Protein AF-A0A2E6RN57-F1 (afdb_monomer_lite)

Sequence (129 aa):
MLNFNLKIWQFVRIMVELEDSKLSRKEKNNYRNRPVYKDWKNIWLDIDNKLEELNQSDHLAYSNKMMVEEVSITFRSKAQLNEVISSLDRVIRKIKMKIKKSDNNGLNFEKVELGKLKINLVNCKNDFI

Structure (mmCIF, N/CA/C/O backbone):
data_AF-A0A2E6RN57-F1
#
_entry.id   AF-A0A2E6RN57-F1
#
loop_
_atom_site.group_PDB
_atom_site.id
_atom_site.type_symbol
_atom_site.label_atom_id
_atom_site.label_alt_id
_atom_site.label_comp_id
_atom_site.label_asym_id
_atom_site.label_entity_id
_atom_site.label_seq_id
_atom_site.pdbx_PDB_ins_code
_atom_site.Cartn_x
_atom_site.Cartn_y
_atom_site.Cartn_z
_atom_site.occupancy
_atom_site.B_iso_or_equiv
_atom_site.auth_seq_id
_atom_site.auth_comp_id
_atom_site.auth_asym_id
_atom_site.auth_atom_id
_atom_site.pdbx_PDB_model_num
ATOM 1 N N . MET A 1 1 ? 14.914 -6.651 -11.228 1.00 82.94 1 MET A N 1
ATOM 2 C CA . MET A 1 1 ? 13.666 -6.736 -10.431 1.00 82.94 1 MET A CA 1
ATOM 3 C C . MET A 1 1 ? 14.010 -6.363 -9.003 1.00 82.94 1 MET A C 1
ATOM 5 O O . MET A 1 1 ? 15.103 -6.702 -8.574 1.00 82.94 1 MET A O 1
ATOM 9 N N . LEU A 1 2 ? 13.119 -5.670 -8.301 1.00 89.38 2 LEU A N 1
ATOM 10 C CA . LEU A 1 2 ? 13.337 -5.206 -6.930 1.00 89.38 2 LEU A CA 1
ATOM 11 C C . LEU A 1 2 ? 12.252 -5.790 -6.025 1.00 89.38 2 LEU A C 1
ATOM 13 O O . LEU A 1 2 ? 11.069 -5.590 -6.297 1.00 89.38 2 LEU A O 1
ATOM 17 N N . ASN A 1 3 ? 12.651 -6.484 -4.962 1.00 92.00 3 ASN A N 1
ATOM 18 C CA . ASN A 1 3 ? 11.730 -6.936 -3.922 1.00 92.00 3 ASN A CA 1
ATOM 19 C C . ASN A 1 3 ? 11.661 -5.884 -2.818 1.00 92.00 3 ASN A C 1
ATOM 21 O O . ASN A 1 3 ? 12.684 -5.319 -2.433 1.00 92.00 3 ASN A O 1
ATOM 25 N N . PHE A 1 4 ? 10.459 -5.614 -2.327 1.00 94.00 4 PHE A N 1
ATOM 26 C CA . PHE A 1 4 ? 10.221 -4.604 -1.308 1.00 94.00 4 PHE A CA 1
ATOM 27 C C . PHE A 1 4 ? 9.150 -5.101 -0.343 1.00 94.00 4 PHE A C 1
ATOM 29 O O . PHE A 1 4 ? 8.144 -5.662 -0.774 1.00 94.00 4 PHE A O 1
ATOM 36 N N . ASN A 1 5 ? 9.346 -4.881 0.953 1.00 95.94 5 ASN A N 1
ATOM 37 C CA . ASN A 1 5 ? 8.344 -5.217 1.957 1.00 95.94 5 ASN A CA 1
ATOM 38 C C . ASN A 1 5 ? 7.574 -3.959 2.348 1.00 95.94 5 ASN A C 1
ATOM 40 O O . ASN A 1 5 ? 8.161 -2.913 2.630 1.00 95.94 5 ASN A O 1
ATOM 44 N N . LEU A 1 6 ? 6.250 -4.061 2.343 1.00 96.56 6 LEU A N 1
ATOM 45 C CA . LEU A 1 6 ? 5.343 -3.001 2.767 1.00 96.56 6 LEU A CA 1
ATOM 46 C C . LEU A 1 6 ? 4.566 -3.464 3.983 1.00 96.56 6 LEU A C 1
ATOM 48 O O . LEU A 1 6 ? 4.092 -4.597 3.993 1.00 96.56 6 LEU A O 1
ATOM 52 N N . LYS A 1 7 ? 4.325 -2.575 4.951 1.00 97.81 7 LYS A N 1
ATOM 53 C CA . LYS A 1 7 ? 3.289 -2.847 5.955 1.00 97.81 7 LYS A CA 1
ATOM 54 C C . LYS A 1 7 ? 1.943 -3.019 5.258 1.00 97.81 7 LYS A C 1
ATOM 56 O O . LYS A 1 7 ? 1.655 -2.298 4.295 1.00 97.81 7 LYS A O 1
ATOM 61 N N . ILE A 1 8 ? 1.102 -3.926 5.755 1.00 97.81 8 ILE A N 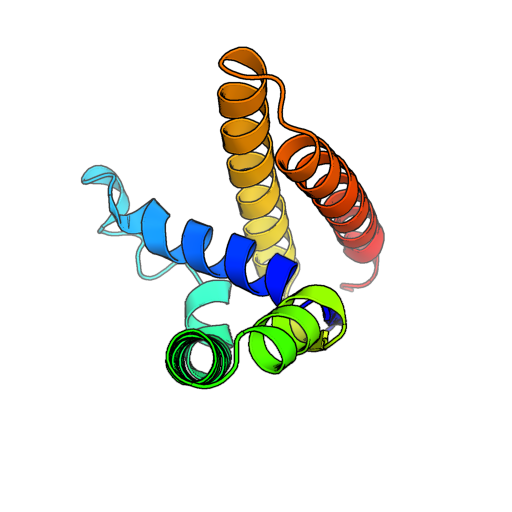1
ATOM 62 C CA . ILE A 1 8 ? -0.201 -4.206 5.131 1.00 97.81 8 ILE A CA 1
ATOM 63 C C . ILE A 1 8 ? -1.035 -2.928 4.990 1.00 97.81 8 ILE A C 1
ATOM 65 O O . ILE A 1 8 ? -1.564 -2.671 3.910 1.00 97.81 8 ILE A O 1
ATOM 69 N N . TRP A 1 9 ? -1.075 -2.057 6.005 1.00 97.81 9 TRP A N 1
ATOM 70 C CA . TRP A 1 9 ? -1.821 -0.798 5.902 1.00 97.81 9 TRP A CA 1
ATOM 71 C C . TRP A 1 9 ? -1.302 0.135 4.788 1.00 97.81 9 TRP A C 1
ATOM 73 O O . TRP A 1 9 ? -2.092 0.829 4.142 1.00 97.81 9 TRP A O 1
ATOM 83 N N . GLN A 1 10 ? 0.010 0.145 4.517 1.00 98.06 10 GLN A N 1
ATOM 84 C CA . GLN A 1 10 ? 0.603 0.937 3.431 1.00 98.06 10 GLN A CA 1
ATOM 85 C C . GLN A 1 10 ? 0.207 0.360 2.072 1.00 98.06 10 GLN A C 1
ATOM 87 O O . GLN A 1 10 ? -0.191 1.103 1.173 1.00 98.06 10 GLN A O 1
ATOM 92 N N . PHE A 1 11 ? 0.280 -0.967 1.939 1.00 97.94 11 PHE A N 1
ATOM 93 C CA . PHE A 1 11 ? -0.147 -1.681 0.741 1.00 97.94 11 PHE A CA 1
ATOM 94 C C . PHE A 1 11 ? -1.631 -1.441 0.440 1.00 97.94 11 PHE A C 1
ATOM 96 O O . PHE A 1 11 ? -1.966 -1.071 -0.684 1.00 97.94 11 PHE A O 1
ATOM 103 N N . VAL A 1 12 ? -2.500 -1.527 1.452 1.00 96.62 12 VAL A N 1
ATOM 104 C CA . VAL A 1 12 ? -3.938 -1.232 1.332 1.00 96.62 12 VAL A CA 1
ATOM 105 C C . VAL A 1 12 ? -4.159 0.191 0.820 1.00 96.62 12 VAL A C 1
ATOM 107 O O . VAL A 1 12 ? -4.881 0.390 -0.154 1.00 96.62 12 VAL A O 1
ATOM 110 N N . ARG A 1 13 ? -3.494 1.202 1.402 1.00 96.25 13 ARG A N 1
ATOM 111 C CA . ARG A 1 13 ? -3.611 2.597 0.933 1.00 96.25 13 ARG A CA 1
ATO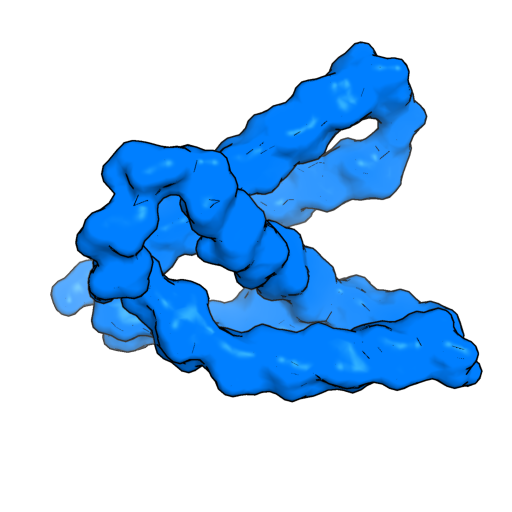M 112 C C . ARG A 1 13 ? -3.220 2.762 -0.535 1.00 96.25 13 ARG A C 1
ATOM 114 O O . ARG A 1 13 ? -3.867 3.529 -1.249 1.00 96.25 13 ARG A O 1
ATOM 121 N N . ILE A 1 14 ? -2.181 2.058 -0.982 1.00 95.62 14 ILE A N 1
ATOM 122 C CA . ILE A 1 14 ? -1.738 2.076 -2.379 1.00 95.62 14 ILE A CA 1
ATOM 123 C C . ILE A 1 14 ? -2.774 1.397 -3.279 1.00 95.62 14 ILE A C 1
ATOM 125 O O . ILE A 1 14 ? -3.153 1.984 -4.292 1.00 95.62 14 ILE A O 1
ATOM 129 N N . MET A 1 15 ? -3.237 0.196 -2.923 1.00 94.94 15 MET A N 1
ATOM 130 C CA . MET A 1 15 ? -4.169 -0.580 -3.745 1.00 94.94 15 MET A CA 1
ATOM 131 C C . MET A 1 15 ? -5.532 0.092 -3.866 1.00 94.94 15 MET A C 1
ATOM 133 O O . MET A 1 15 ? -6.035 0.206 -4.982 1.00 94.94 15 MET A O 1
ATOM 137 N N . VAL A 1 16 ? -6.061 0.643 -2.771 1.00 93.44 16 VAL A N 1
ATOM 138 C CA . VAL A 1 16 ? -7.298 1.436 -2.788 1.00 93.44 16 VAL A CA 1
ATOM 139 C C . VAL A 1 16 ? -7.155 2.645 -3.712 1.00 93.44 16 VAL A C 1
ATOM 141 O O . VAL A 1 16 ? -8.038 2.908 -4.514 1.00 93.44 16 VAL A O 1
ATOM 144 N N . GLU A 1 17 ? -6.031 3.367 -3.694 1.00 92.38 17 GLU A N 1
ATOM 145 C CA . GLU A 1 17 ? -5.829 4.497 -4.616 1.00 92.38 17 GLU A CA 1
ATOM 146 C C . GLU A 1 17 ? -5.698 4.054 -6.085 1.00 92.38 17 GLU A C 1
ATOM 148 O O . GLU A 1 17 ? -6.203 4.722 -7.001 1.00 92.38 17 GLU A O 1
ATOM 153 N N . LEU A 1 18 ? -5.009 2.939 -6.336 1.00 89.88 18 LEU A N 1
ATOM 154 C CA . LEU A 1 18 ? -4.885 2.354 -7.674 1.00 89.88 18 LEU A CA 1
ATOM 155 C C . LEU A 1 18 ? -6.230 1.831 -8.197 1.00 89.88 18 LEU A C 1
ATOM 157 O O . LEU A 1 18 ? -6.469 1.859 -9.408 1.00 89.88 18 LEU A O 1
ATOM 161 N N . GLU A 1 19 ? -7.115 1.408 -7.300 1.00 86.81 19 GLU A N 1
ATOM 162 C CA . GLU A 1 19 ? -8.491 1.032 -7.588 1.00 86.81 19 GLU A CA 1
ATOM 163 C C . GLU A 1 19 ? -9.398 2.252 -7.816 1.00 86.81 19 GLU A C 1
ATOM 165 O O . GLU A 1 19 ? -10.030 2.347 -8.864 1.00 86.81 19 GLU A O 1
ATOM 170 N N . ASP A 1 20 ? -9.417 3.225 -6.906 1.00 80.12 20 ASP A N 1
ATOM 171 C CA . ASP A 1 20 ? -10.293 4.410 -6.929 1.00 80.12 20 ASP A CA 1
ATOM 172 C C . ASP A 1 20 ? -10.058 5.329 -8.125 1.00 80.12 20 ASP A C 1
ATOM 174 O O . ASP A 1 20 ? -10.971 5.991 -8.630 1.00 80.12 20 ASP A O 1
ATOM 178 N N . SER A 1 21 ? -8.828 5.372 -8.632 1.00 63.22 21 SER A N 1
ATOM 179 C CA . SER A 1 21 ? -8.490 6.171 -9.813 1.00 63.22 21 SER A CA 1
ATOM 180 C C . SER A 1 21 ? -9.215 5.696 -11.096 1.00 63.22 21 SER A C 1
ATOM 182 O O . SER A 1 21 ? -8.964 6.220 -12.175 1.00 63.22 21 SER A O 1
ATOM 184 N N . LYS A 1 22 ? -10.150 4.738 -10.995 1.00 52.66 22 LYS A N 1
ATOM 185 C CA . LYS A 1 22 ? -11.143 4.319 -12.001 1.00 52.66 22 LYS A CA 1
ATOM 186 C C . LYS A 1 22 ? -12.232 5.365 -12.325 1.00 52.66 22 LYS A C 1
ATOM 188 O O . LYS A 1 22 ? -12.978 5.162 -13.284 1.00 52.66 22 LYS A O 1
ATOM 193 N N . LEU A 1 23 ? -12.364 6.464 -11.573 1.00 48.78 23 LEU A N 1
ATOM 194 C CA . LEU A 1 23 ? -13.574 7.311 -11.638 1.00 48.78 23 LEU A CA 1
ATOM 195 C C . LEU A 1 23 ? -13.524 8.528 -12.589 1.00 48.78 23 LEU A C 1
ATOM 197 O O . LEU A 1 23 ? -14.543 9.186 -12.795 1.00 48.78 23 LEU A O 1
ATOM 201 N N . SER A 1 24 ? -12.400 8.801 -13.257 1.00 47.62 24 SER A N 1
ATOM 202 C CA . SER A 1 24 ? -12.350 9.777 -14.357 1.00 47.62 24 SER A CA 1
ATOM 203 C C . SER A 1 24 ? -12.786 9.118 -15.675 1.00 47.62 24 SER A C 1
ATOM 205 O O . SER A 1 24 ? -12.080 8.272 -16.224 1.00 47.62 24 SER A O 1
ATOM 207 N N . ARG A 1 25 ? -13.945 9.513 -16.235 1.00 49.56 25 ARG A N 1
ATOM 208 C CA . ARG A 1 25 ? -14.472 8.981 -17.518 1.00 49.56 25 ARG A CA 1
ATOM 209 C C . ARG A 1 25 ? -13.479 9.081 -18.691 1.00 49.56 25 ARG A C 1
ATOM 211 O O . ARG A 1 25 ? -13.595 8.288 -19.620 1.00 49.56 25 ARG A O 1
ATOM 218 N N . LYS A 1 26 ? -12.500 9.996 -18.651 1.00 50.12 26 LYS A N 1
ATOM 219 C CA . LYS A 1 26 ? -11.466 10.146 -19.695 1.00 50.12 26 LYS A CA 1
ATOM 220 C C . LYS A 1 26 ? -10.355 9.087 -19.631 1.00 50.12 26 LYS A C 1
ATOM 222 O O . LYS A 1 26 ? -9.671 8.888 -20.627 1.00 50.12 26 LYS A O 1
ATOM 227 N N . GLU A 1 27 ? -10.191 8.377 -18.514 1.00 51.31 27 GLU A N 1
ATOM 228 C CA . GLU A 1 27 ? -9.091 7.415 -18.315 1.00 51.31 27 GLU A CA 1
ATOM 229 C C . GLU A 1 27 ? -9.500 5.944 -18.502 1.00 51.31 27 GLU A C 1
ATOM 231 O O . GLU A 1 27 ? -8.647 5.059 -18.442 1.00 51.31 27 GLU A O 1
ATOM 236 N N . LYS A 1 28 ? -10.777 5.653 -18.796 1.00 46.34 28 LYS A N 1
ATOM 237 C CA . LYS A 1 28 ? -11.267 4.276 -19.020 1.00 46.34 28 LYS A CA 1
ATOM 238 C C . LYS A 1 28 ? -10.537 3.539 -20.153 1.00 46.34 28 LYS A C 1
ATOM 240 O O . LYS A 1 28 ? -10.323 2.334 -20.044 1.00 46.34 28 LYS A O 1
ATOM 245 N N . ASN A 1 29 ? -10.061 4.251 -21.177 1.00 46.47 29 ASN A N 1
ATOM 246 C CA . ASN A 1 29 ? -9.265 3.657 -22.261 1.00 46.47 29 ASN A CA 1
ATOM 247 C C . ASN A 1 29 ? -7.830 3.278 -21.831 1.00 46.47 29 ASN A C 1
ATOM 249 O O . ASN A 1 29 ? -7.175 2.491 -22.509 1.00 46.47 29 ASN A O 1
ATOM 253 N N . ASN A 1 30 ? -7.364 3.757 -20.670 1.00 50.09 30 ASN A N 1
ATOM 254 C CA . ASN A 1 30 ? -6.041 3.480 -20.103 1.00 50.09 30 ASN A CA 1
ATOM 255 C C . ASN A 1 30 ? -6.046 2.379 -19.030 1.00 50.09 30 ASN A C 1
ATOM 257 O O . ASN A 1 30 ? -5.015 2.144 -18.406 1.00 50.09 30 ASN A O 1
ATOM 261 N N . TYR A 1 31 ? -7.141 1.632 -18.833 1.00 45.34 31 TYR A N 1
ATOM 262 C CA . TYR A 1 31 ? -7.136 0.457 -17.938 1.00 45.34 31 TYR A CA 1
ATOM 263 C C . TYR A 1 31 ? -6.118 -0.619 -18.385 1.00 45.34 31 TYR A C 1
ATOM 265 O O . TYR A 1 31 ? -5.687 -1.478 -17.612 1.00 45.34 31 TYR A O 1
ATOM 273 N N . ARG A 1 32 ? -5.668 -0.550 -19.647 1.00 48.22 32 ARG A N 1
ATOM 274 C CA . ARG A 1 32 ? -4.539 -1.332 -20.167 1.00 48.22 32 ARG A CA 1
ATOM 275 C C . ARG A 1 32 ? -3.175 -0.940 -19.558 1.00 48.22 32 ARG A C 1
ATOM 277 O O . ARG A 1 32 ? -2.325 -1.819 -19.497 1.00 48.22 32 ARG A O 1
ATOM 284 N N . ASN A 1 33 ? -3.027 0.255 -18.973 1.00 59.34 33 ASN A N 1
ATOM 285 C CA . ASN A 1 33 ? -1.762 0.875 -18.538 1.00 59.34 33 ASN A CA 1
ATOM 286 C C . ASN A 1 33 ? -1.519 0.925 -17.012 1.00 59.34 33 ASN A C 1
ATOM 288 O O . ASN A 1 33 ? -0.732 1.752 -16.561 1.00 59.34 33 ASN A O 1
ATOM 292 N N . ARG A 1 34 ? -2.163 0.070 -16.203 1.00 68.94 34 ARG A N 1
ATOM 293 C CA . ARG A 1 34 ? -1.882 -0.044 -14.751 1.00 68.94 34 ARG A CA 1
ATOM 294 C C . ARG A 1 34 ? -1.219 -1.373 -14.406 1.00 68.94 34 ARG A C 1
ATOM 296 O O . ARG A 1 34 ? -1.896 -2.282 -13.913 1.00 68.94 34 ARG A O 1
ATOM 303 N N . PRO A 1 35 ? 0.064 -1.546 -14.763 1.00 80.75 35 PRO A N 1
ATOM 304 C CA . PRO A 1 35 ? 0.767 -2.801 -14.556 1.00 80.75 35 PRO A CA 1
ATOM 305 C C . PRO A 1 35 ? 0.839 -3.185 -13.076 1.00 80.75 35 PRO A C 1
ATOM 307 O O . PRO A 1 35 ? 0.759 -4.370 -12.781 1.00 80.75 35 PRO A O 1
ATOM 310 N N . VAL A 1 36 ? 0.920 -2.225 -12.144 1.00 90.62 36 VAL A N 1
ATOM 311 C CA . VAL A 1 36 ? 1.007 -2.548 -10.708 1.00 90.62 36 VAL A CA 1
ATOM 312 C C . VAL A 1 36 ? -0.277 -3.186 -10.186 1.00 90.62 36 VAL A C 1
ATOM 314 O O . VAL A 1 36 ? -0.225 -4.273 -9.621 1.00 90.62 36 VAL A O 1
ATOM 317 N N . TYR A 1 37 ? -1.439 -2.554 -10.400 1.00 89.69 37 TYR A N 1
ATOM 318 C CA . TYR A 1 37 ? -2.700 -3.091 -9.871 1.00 89.69 37 TYR A CA 1
ATOM 319 C C . TYR A 1 37 ? -3.002 -4.480 -10.435 1.00 89.69 37 TYR A C 1
ATOM 321 O O . TYR A 1 37 ? -3.471 -5.345 -9.708 1.00 89.69 37 TYR A O 1
ATOM 329 N N . LYS A 1 38 ? -2.717 -4.709 -11.724 1.00 87.88 38 LYS A N 1
ATOM 330 C CA . LYS A 1 38 ? -2.906 -6.024 -12.348 1.00 87.88 38 LYS A CA 1
ATOM 331 C C . LYS A 1 38 ? -1.990 -7.078 -11.738 1.00 87.88 38 LYS A C 1
ATOM 333 O O . LYS A 1 38 ? -2.477 -8.146 -11.383 1.00 87.88 38 LYS A O 1
ATOM 338 N N . ASP A 1 39 ? -0.706 -6.765 -11.598 1.00 91.69 39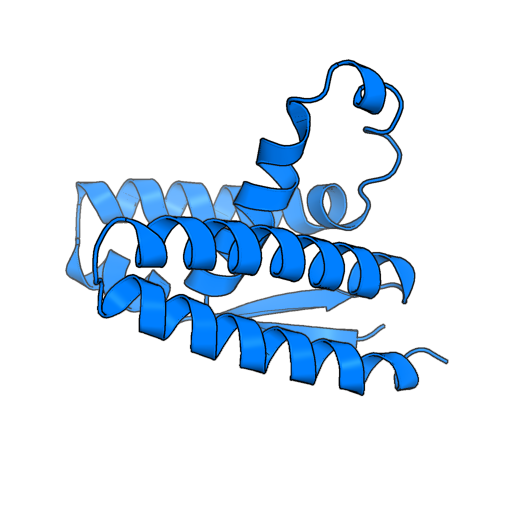 ASP A N 1
ATOM 339 C CA . ASP A 1 39 ? 0.286 -7.701 -11.069 1.00 91.69 39 ASP A CA 1
ATOM 340 C C . ASP A 1 39 ? 0.018 -8.046 -9.600 1.00 91.69 39 ASP A C 1
ATOM 342 O O . ASP A 1 39 ? 0.225 -9.183 -9.185 1.00 91.69 39 ASP A O 1
ATOM 346 N N . TRP A 1 40 ? -0.462 -7.084 -8.810 1.00 94.44 40 TRP A N 1
ATOM 347 C CA . TRP A 1 40 ? -0.700 -7.266 -7.376 1.00 94.44 40 TRP A CA 1
ATOM 348 C C . TRP A 1 40 ? -2.144 -7.642 -7.041 1.00 94.44 40 TRP A C 1
ATOM 350 O O . TRP A 1 40 ? -2.463 -7.817 -5.868 1.00 94.44 40 TRP A O 1
ATOM 360 N N . LYS A 1 41 ? -3.025 -7.789 -8.041 1.00 92.44 41 LYS A N 1
ATOM 361 C CA . LYS A 1 41 ? -4.466 -7.989 -7.830 1.00 92.44 41 LYS A CA 1
ATOM 362 C C . LYS A 1 41 ? -4.773 -9.197 -6.949 1.00 92.44 41 LYS A C 1
ATOM 364 O O . LYS A 1 41 ? -5.611 -9.091 -6.066 1.00 92.44 41 LYS A O 1
ATOM 369 N N . ASN A 1 42 ? -4.108 -10.325 -7.185 1.00 94.38 42 ASN A N 1
ATOM 370 C CA . ASN A 1 42 ? -4.376 -11.547 -6.423 1.00 94.38 42 ASN A CA 1
ATOM 371 C C . ASN A 1 42 ? -3.951 -11.382 -4.958 1.00 94.38 42 ASN A C 1
ATOM 373 O O . ASN A 1 42 ? -4.741 -11.648 -4.064 1.00 94.38 42 ASN A O 1
ATOM 377 N N . ILE A 1 43 ? -2.755 -10.827 -4.724 1.00 95.94 43 ILE A N 1
ATOM 378 C CA . ILE A 1 43 ? -2.260 -10.500 -3.376 1.00 95.94 43 ILE A CA 1
ATOM 379 C C . ILE A 1 43 ? -3.217 -9.529 -2.672 1.00 95.94 43 ILE A C 1
ATOM 381 O O . ILE A 1 43 ? -3.496 -9.678 -1.487 1.00 95.94 43 ILE A O 1
ATOM 385 N N . TRP A 1 44 ? -3.729 -8.538 -3.407 1.00 95.69 44 TRP A N 1
ATOM 386 C CA . TRP A 1 44 ? -4.708 -7.585 -2.899 1.00 95.69 44 TRP A CA 1
ATOM 387 C C . TRP A 1 44 ? -6.003 -8.254 -2.464 1.00 95.69 44 TRP A C 1
ATOM 389 O O . TRP A 1 44 ? -6.387 -8.068 -1.319 1.00 95.69 44 TRP A O 1
ATOM 399 N N . LEU A 1 45 ? -6.622 -9.064 -3.323 1.00 94.69 45 LEU A N 1
ATOM 400 C CA . LEU A 1 45 ? -7.869 -9.755 -2.992 1.00 94.69 45 LEU A CA 1
ATOM 401 C C . LEU A 1 45 ? -7.705 -10.688 -1.785 1.00 94.69 45 LEU A C 1
ATOM 403 O O . LEU A 1 45 ? -8.561 -10.705 -0.907 1.00 94.69 45 LEU A O 1
ATOM 407 N N . ASP A 1 46 ? -6.589 -11.414 -1.699 1.00 96.44 46 ASP A N 1
ATOM 408 C CA . ASP A 1 46 ? -6.326 -12.309 -0.568 1.00 96.44 46 ASP A CA 1
ATOM 409 C C . ASP A 1 46 ? -6.170 -11.549 0.756 1.00 96.44 46 ASP A C 1
ATOM 411 O O . ASP A 1 46 ? -6.608 -12.025 1.806 1.00 96.44 46 ASP A O 1
ATOM 415 N N . ILE A 1 47 ? -5.514 -10.385 0.732 1.00 96.50 47 ILE A N 1
ATOM 416 C CA . ILE A 1 47 ? -5.353 -9.535 1.917 1.00 96.50 47 ILE A CA 1
ATOM 417 C C . ILE A 1 47 ? -6.678 -8.865 2.282 1.00 96.50 47 ILE A C 1
ATOM 419 O O . ILE A 1 47 ? -7.027 -8.865 3.458 1.00 96.50 47 ILE A O 1
ATOM 423 N N . ASP A 1 48 ? -7.401 -8.322 1.303 1.00 95.69 48 ASP A N 1
ATOM 424 C CA . ASP A 1 48 ? -8.663 -7.603 1.499 1.00 95.69 48 ASP A CA 1
ATOM 425 C C . ASP A 1 48 ? -9.732 -8.520 2.107 1.00 95.69 48 ASP A C 1
ATOM 427 O O . ASP A 1 48 ? -10.281 -8.197 3.157 1.00 95.69 48 ASP A O 1
ATOM 431 N N . ASN A 1 49 ? -9.904 -9.732 1.563 1.00 95.69 49 ASN A N 1
ATOM 432 C CA . ASN A 1 49 ? -10.829 -10.731 2.111 1.00 95.69 49 ASN A CA 1
ATOM 433 C C . ASN A 1 49 ? -10.491 -11.091 3.569 1.00 95.69 49 ASN A C 1
ATOM 435 O O . ASN A 1 49 ? -11.361 -11.096 4.434 1.00 95.69 49 ASN A O 1
ATOM 439 N N . LYS A 1 50 ? -9.209 -11.342 3.876 1.00 95.50 50 LYS A N 1
ATOM 440 C CA . LYS A 1 50 ? -8.775 -11.655 5.252 1.00 95.50 50 LYS A CA 1
ATOM 441 C C . LYS A 1 50 ? -8.997 -10.485 6.204 1.00 95.50 50 LYS A C 1
ATOM 443 O O . LYS A 1 50 ? -9.304 -10.690 7.373 1.00 95.50 50 LYS A O 1
ATOM 448 N N . LEU A 1 51 ? -8.779 -9.259 5.735 1.00 96.25 51 LEU A N 1
ATOM 449 C CA . LEU A 1 51 ? -9.032 -8.061 6.526 1.00 96.25 51 LEU A CA 1
ATOM 450 C C . LEU A 1 51 ? -10.530 -7.875 6.776 1.00 96.25 51 LEU A C 1
ATOM 452 O O . LEU A 1 51 ? -10.897 -7.516 7.890 1.00 96.25 51 LEU A O 1
ATOM 456 N N . GLU A 1 52 ? -11.386 -8.153 5.793 1.00 95.19 52 GLU A N 1
ATOM 457 C CA . GLU A 1 52 ? -12.840 -8.107 5.955 1.00 95.19 52 GLU A CA 1
ATOM 458 C C . GLU A 1 52 ? -13.327 -9.129 6.991 1.00 95.19 52 GLU A C 1
ATOM 460 O O . GLU A 1 52 ? -14.056 -8.757 7.911 1.00 95.19 52 GLU A O 1
ATOM 465 N N . GLU A 1 53 ? -12.855 -10.376 6.905 1.00 95.88 53 GLU A N 1
ATOM 466 C CA . GLU A 1 53 ? -13.153 -11.429 7.885 1.00 95.88 53 GLU A CA 1
ATOM 467 C C . GLU A 1 53 ? -12.723 -11.014 9.301 1.00 95.88 53 GLU A C 1
ATOM 469 O O . GLU A 1 53 ? -13.540 -10.988 10.224 1.00 95.88 53 GLU A O 1
ATOM 474 N N . LEU A 1 54 ? -11.459 -10.607 9.473 1.00 95.56 54 LEU A N 1
ATOM 475 C CA . LEU A 1 54 ? -10.929 -10.200 10.778 1.00 95.56 54 LEU A CA 1
ATOM 476 C C . LEU A 1 54 ? -11.635 -8.964 11.335 1.00 95.56 54 LEU A C 1
ATOM 478 O O . LEU A 1 54 ? -11.851 -8.870 12.539 1.00 95.56 54 LEU A O 1
ATOM 482 N N . ASN A 1 55 ? -12.027 -8.015 10.486 1.00 91.94 55 ASN A N 1
ATOM 483 C CA . ASN A 1 55 ? -12.753 -6.834 10.936 1.00 91.94 55 ASN A CA 1
ATOM 484 C C . ASN A 1 55 ? -14.133 -7.181 11.522 1.00 91.94 55 ASN A C 1
ATOM 486 O O . ASN A 1 55 ? -14.648 -6.417 12.334 1.00 91.94 55 ASN A O 1
ATOM 490 N N . GLN A 1 56 ? -14.726 -8.311 11.124 1.00 93.44 56 GLN A N 1
ATOM 491 C CA . GLN A 1 56 ? -16.004 -8.791 11.656 1.00 93.44 56 GLN A CA 1
ATOM 492 C C . GLN A 1 56 ? -15.833 -9.688 12.888 1.00 93.44 56 GLN A C 1
ATOM 494 O O . GLN A 1 56 ? -16.699 -9.681 13.762 1.00 93.44 56 GLN A O 1
ATOM 499 N N . SER A 1 57 ? -14.744 -10.461 12.963 1.00 95.06 57 SER A N 1
ATOM 500 C CA . SER A 1 57 ? -14.573 -11.496 13.991 1.00 95.06 57 SER A CA 1
ATOM 501 C C . SER A 1 57 ? -13.578 -11.152 15.103 1.00 95.06 57 SER A C 1
ATOM 503 O O . SER A 1 57 ? -13.773 -11.580 16.237 1.00 95.06 57 SER A O 1
ATOM 505 N N . ASP A 1 58 ? -12.494 -10.433 14.796 1.00 96.12 58 ASP A N 1
ATOM 506 C CA . ASP A 1 58 ? -11.381 -10.180 15.719 1.00 96.12 58 ASP A CA 1
ATOM 507 C C . ASP A 1 58 ? -10.645 -8.867 15.391 1.00 96.12 58 ASP A C 1
ATOM 509 O O . ASP A 1 58 ? -9.691 -8.806 14.605 1.00 96.12 58 ASP A O 1
ATOM 513 N N . HIS A 1 59 ? -11.061 -7.791 16.064 1.00 92.75 59 HIS A N 1
ATOM 514 C CA . HIS A 1 59 ? -10.466 -6.466 15.893 1.00 92.75 59 HIS A CA 1
ATOM 515 C C . HIS A 1 59 ? -8.990 -6.386 16.313 1.00 92.75 59 HIS A C 1
ATOM 517 O O . HIS A 1 59 ? -8.249 -5.557 15.772 1.00 92.75 59 HIS A O 1
ATOM 523 N N . LEU A 1 60 ? -8.542 -7.212 17.265 1.00 95.62 60 LEU A N 1
ATOM 524 C CA . LEU A 1 60 ? -7.148 -7.201 17.707 1.00 95.62 60 LEU A CA 1
ATOM 525 C C . LEU A 1 60 ? -6.258 -7.827 16.634 1.00 95.62 60 LEU A C 1
ATOM 527 O O . LEU A 1 60 ? -5.254 -7.226 16.242 1.00 95.62 60 LEU A O 1
ATOM 531 N N . ALA A 1 61 ? -6.657 -8.987 16.110 1.00 95.88 61 ALA A N 1
ATOM 532 C CA . ALA A 1 61 ? -5.971 -9.624 14.993 1.00 95.88 61 ALA A CA 1
ATOM 533 C C . ALA A 1 61 ? -5.996 -8.742 13.736 1.00 95.88 61 ALA A C 1
ATOM 535 O O . ALA A 1 61 ? -4.967 -8.605 13.073 1.00 95.88 61 ALA A O 1
ATOM 536 N N . TYR A 1 62 ? -7.116 -8.067 13.451 1.00 95.69 62 TYR A N 1
ATOM 537 C CA . TYR A 1 62 ? -7.202 -7.073 12.378 1.00 95.69 62 TYR A CA 1
ATOM 538 C C . TYR A 1 62 ? -6.161 -5.954 12.545 1.00 95.69 62 TYR A C 1
ATOM 540 O O . TYR A 1 62 ? -5.407 -5.647 11.618 1.00 95.69 62 TYR A O 1
ATOM 548 N N . SER A 1 63 ? -6.085 -5.355 13.739 1.00 94.69 63 SER A N 1
ATOM 549 C CA . SER A 1 63 ? -5.136 -4.277 14.034 1.00 94.69 63 SER A CA 1
ATOM 550 C C . SER A 1 63 ? -3.686 -4.747 13.904 1.00 94.69 63 SER A C 1
ATOM 552 O O . SER A 1 63 ? -2.879 -4.080 13.251 1.00 94.69 63 SER A O 1
ATOM 554 N N . ASN A 1 64 ? -3.368 -5.925 14.450 1.00 95.94 64 ASN A N 1
ATOM 555 C CA . ASN A 1 64 ? -2.042 -6.524 14.339 1.00 95.94 64 ASN A CA 1
ATOM 556 C C . ASN A 1 64 ? -1.664 -6.773 12.874 1.00 95.94 64 ASN A C 1
ATOM 558 O O . ASN A 1 64 ? -0.583 -6.377 12.435 1.00 95.94 64 ASN A O 1
ATOM 562 N N . LYS A 1 65 ? -2.587 -7.341 12.091 1.00 96.12 65 LYS A N 1
ATOM 563 C CA . LYS A 1 65 ? -2.390 -7.573 10.661 1.00 96.12 65 LYS A CA 1
ATOM 564 C C . LYS A 1 65 ? -2.113 -6.271 9.917 1.00 96.12 65 LYS A C 1
ATOM 566 O O . LYS A 1 65 ? -1.159 -6.191 9.155 1.00 96.12 65 LYS A O 1
ATOM 571 N N . MET A 1 66 ? -2.899 -5.229 10.170 1.00 95.38 66 MET A N 1
ATOM 572 C CA . MET A 1 66 ? -2.716 -3.930 9.526 1.00 95.38 66 MET A CA 1
ATOM 573 C C . MET A 1 66 ? -1.379 -3.277 9.886 1.00 95.38 66 MET A C 1
ATOM 575 O O . MET A 1 66 ? -0.698 -2.771 8.994 1.00 95.38 66 MET A O 1
ATOM 579 N N . MET A 1 67 ? -1.011 -3.270 11.169 1.00 94.00 67 MET A N 1
ATOM 580 C CA . MET A 1 67 ? 0.072 -2.429 11.694 1.00 94.00 67 MET A CA 1
ATOM 581 C C . MET A 1 67 ? 1.436 -3.123 11.753 1.00 94.00 67 MET A C 1
ATOM 583 O O . MET A 1 67 ? 2.461 -2.449 11.625 1.00 94.00 67 MET A O 1
ATOM 587 N N . VAL A 1 68 ? 1.463 -4.442 11.950 1.00 94.44 68 VAL A N 1
ATOM 588 C CA . VAL A 1 68 ? 2.693 -5.203 12.217 1.00 94.44 68 VAL A CA 1
ATOM 589 C C . VAL A 1 68 ? 3.119 -6.015 11.005 1.00 94.44 68 VAL A C 1
ATOM 591 O O . VAL A 1 68 ? 4.295 -5.969 10.635 1.00 94.44 68 VAL A O 1
ATOM 594 N N . GLU A 1 69 ? 2.185 -6.725 10.376 1.00 97.12 69 GLU A N 1
ATOM 595 C CA . GLU A 1 69 ? 2.508 -7.617 9.266 1.00 97.12 69 GLU A CA 1
ATOM 596 C C . GLU A 1 69 ? 2.924 -6.862 7.998 1.00 97.12 69 GLU A C 1
ATOM 598 O O . GLU A 1 69 ? 2.565 -5.703 7.753 1.00 97.12 69 GLU A O 1
ATOM 603 N N . GLU A 1 70 ? 3.699 -7.563 7.175 1.00 97.69 70 GLU A N 1
ATOM 604 C CA . GLU A 1 70 ? 4.229 -7.065 5.917 1.00 97.69 70 GLU A CA 1
ATOM 605 C C . GLU A 1 70 ? 3.817 -7.957 4.755 1.00 97.69 70 GLU A C 1
ATOM 607 O O . GLU A 1 70 ? 3.651 -9.168 4.889 1.00 97.69 70 GLU A O 1
ATOM 612 N N . VAL A 1 71 ? 3.696 -7.340 3.588 1.00 96.75 71 VAL A N 1
ATOM 613 C CA . VAL A 1 71 ? 3.538 -8.012 2.308 1.00 96.75 71 VAL A CA 1
ATOM 614 C C . VAL A 1 71 ? 4.774 -7.746 1.461 1.00 96.75 71 VAL A C 1
ATOM 616 O O . VAL A 1 71 ? 5.210 -6.601 1.313 1.00 96.75 71 VAL A O 1
ATOM 619 N N . SER A 1 72 ? 5.342 -8.816 0.909 1.00 96.00 72 SER A N 1
ATOM 620 C CA . SER A 1 72 ? 6.449 -8.713 -0.035 1.00 96.00 72 SER A CA 1
ATOM 621 C C . SER A 1 72 ? 5.902 -8.527 -1.443 1.00 96.00 72 SER A C 1
ATOM 623 O O . SER A 1 72 ? 5.068 -9.302 -1.913 1.00 96.00 72 SER A O 1
ATOM 625 N N . ILE A 1 73 ? 6.367 -7.481 -2.111 1.00 94.56 73 ILE A N 1
ATOM 626 C CA . ILE A 1 73 ? 5.993 -7.137 -3.477 1.00 94.56 73 ILE A CA 1
ATOM 627 C C . ILE A 1 73 ? 7.237 -7.092 -4.353 1.00 94.56 73 ILE A C 1
ATOM 629 O O . ILE A 1 73 ? 8.318 -6.684 -3.926 1.00 94.56 73 ILE A O 1
ATOM 633 N N . THR A 1 74 ? 7.067 -7.458 -5.618 1.00 93.38 74 THR A N 1
ATOM 634 C CA . THR A 1 74 ? 8.128 -7.345 -6.616 1.00 93.38 74 THR A CA 1
ATOM 635 C C . THR A 1 74 ? 7.787 -6.250 -7.610 1.00 93.38 74 THR A C 1
ATOM 637 O O . THR A 1 74 ? 6.758 -6.290 -8.286 1.00 93.38 74 THR A O 1
ATOM 640 N N . PHE A 1 75 ? 8.696 -5.293 -7.739 1.00 93.19 75 PHE A N 1
ATOM 641 C CA . PHE A 1 75 ? 8.712 -4.322 -8.815 1.00 93.19 75 PHE A CA 1
ATOM 642 C C . PHE A 1 75 ? 9.546 -4.866 -9.979 1.00 93.19 75 PHE A C 1
ATOM 644 O O . PHE A 1 75 ? 10.742 -5.158 -9.858 1.00 93.19 75 PHE A O 1
ATOM 651 N N . ARG A 1 76 ? 8.915 -4.990 -11.143 1.00 91.69 76 ARG A N 1
ATOM 652 C CA . ARG A 1 76 ? 9.525 -5.542 -12.359 1.00 91.69 76 ARG A CA 1
ATOM 653 C C . ARG A 1 76 ? 10.148 -4.474 -13.250 1.00 91.69 76 ARG A C 1
ATOM 655 O O . ARG A 1 76 ? 10.963 -4.803 -14.102 1.00 91.69 76 ARG A O 1
ATOM 662 N N . SER A 1 77 ? 9.799 -3.202 -13.052 1.00 90.81 77 SER A N 1
ATOM 663 C CA . SER A 1 77 ? 10.324 -2.087 -13.845 1.00 90.81 77 SER A CA 1
ATOM 664 C C . SER A 1 77 ? 10.295 -0.752 -13.096 1.00 90.81 77 SER A C 1
ATOM 666 O O . SER A 1 77 ? 9.495 -0.552 -12.178 1.00 90.81 77 SER A O 1
ATOM 668 N N . LYS A 1 78 ? 11.092 0.216 -13.578 1.00 90.69 78 LYS A N 1
ATOM 669 C CA . LYS A 1 78 ? 11.023 1.628 -13.150 1.00 90.69 78 LYS A CA 1
ATOM 670 C C . LYS A 1 78 ? 9.622 2.222 -13.330 1.00 90.69 78 LYS A C 1
ATOM 672 O O . LYS A 1 78 ? 9.211 3.071 -12.544 1.00 90.69 78 LYS A O 1
ATOM 677 N N . ALA A 1 79 ? 8.881 1.780 -14.349 1.00 89.38 79 ALA A N 1
ATOM 678 C CA . ALA A 1 79 ? 7.523 2.252 -14.611 1.00 89.38 79 ALA A CA 1
ATOM 679 C C . ALA A 1 79 ? 6.557 1.873 -13.476 1.00 89.38 79 ALA A C 1
ATOM 681 O O . ALA A 1 79 ? 5.818 2.733 -13.003 1.00 89.38 79 ALA A O 1
ATOM 682 N N . GLN A 1 80 ? 6.623 0.631 -12.979 1.00 91.25 80 GLN A N 1
ATOM 683 C CA . GLN A 1 80 ? 5.825 0.188 -11.828 1.00 91.25 80 GLN A CA 1
ATOM 684 C C . GLN A 1 80 ? 6.173 0.969 -10.556 1.00 91.25 80 GLN A C 1
ATOM 686 O O . GLN A 1 80 ? 5.287 1.426 -9.836 1.00 91.25 80 GLN A O 1
ATOM 691 N N . LEU A 1 81 ? 7.465 1.190 -10.306 1.00 93.25 81 LEU A N 1
ATOM 692 C CA . LEU A 1 81 ? 7.915 1.989 -9.166 1.00 93.25 81 LEU A CA 1
ATOM 693 C C . LEU A 1 81 ? 7.378 3.432 -9.239 1.00 93.25 81 LEU A C 1
ATOM 695 O O . LEU A 1 81 ? 6.860 3.961 -8.256 1.00 93.25 81 LEU A O 1
ATOM 699 N N . ASN A 1 82 ? 7.435 4.058 -10.418 1.00 91.75 82 ASN A N 1
ATOM 700 C CA . ASN A 1 82 ? 6.888 5.398 -10.641 1.00 91.75 82 ASN A CA 1
ATOM 701 C C . ASN A 1 82 ? 5.361 5.456 -10.480 1.00 91.75 82 ASN A C 1
ATOM 703 O O . ASN A 1 82 ? 4.843 6.452 -9.966 1.00 91.75 82 ASN A O 1
ATOM 707 N N . GLU A 1 83 ? 4.641 4.409 -10.892 1.00 91.56 83 GLU A N 1
ATOM 708 C CA . GLU A 1 83 ? 3.191 4.295 -10.701 1.00 91.56 83 GLU A CA 1
ATOM 709 C C . GLU A 1 83 ? 2.837 4.303 -9.205 1.00 91.56 83 GLU A C 1
ATOM 711 O O . GLU A 1 83 ? 1.972 5.076 -8.782 1.00 91.56 83 GLU A O 1
ATOM 716 N N . VAL A 1 84 ? 3.563 3.533 -8.386 1.00 94.00 84 VAL A N 1
ATOM 717 C CA . VAL A 1 84 ? 3.364 3.501 -6.927 1.00 94.00 84 VAL A CA 1
ATOM 718 C C . VAL A 1 84 ? 3.732 4.823 -6.267 1.00 94.00 84 VAL A C 1
ATOM 720 O O . VAL A 1 84 ? 2.951 5.332 -5.466 1.00 94.00 84 VAL A O 1
ATOM 723 N N . ILE A 1 85 ? 4.861 5.434 -6.633 1.00 94.88 85 ILE A N 1
ATOM 724 C CA . ILE A 1 85 ? 5.251 6.755 -6.110 1.00 94.88 85 ILE A CA 1
ATOM 725 C C . ILE A 1 85 ? 4.170 7.800 -6.420 1.00 94.88 85 ILE A C 1
ATOM 727 O O . ILE A 1 85 ? 3.785 8.581 -5.549 1.00 94.88 85 ILE A O 1
ATOM 731 N N . SER A 1 86 ? 3.628 7.777 -7.639 1.00 92.94 86 SER A N 1
ATOM 732 C CA . SER A 1 86 ? 2.547 8.680 -8.046 1.00 92.94 86 SER A CA 1
ATOM 733 C C . SER A 1 86 ? 1.252 8.412 -7.274 1.00 92.94 86 SER A C 1
ATOM 735 O O . SER A 1 86 ? 0.525 9.351 -6.945 1.00 92.94 86 SER A O 1
ATOM 737 N N . SER A 1 87 ? 0.964 7.142 -6.967 1.00 93.50 87 SER A N 1
ATOM 738 C CA . SER A 1 87 ? -0.152 6.743 -6.102 1.00 93.50 87 SER A CA 1
ATOM 739 C C . SER A 1 87 ? 0.010 7.311 -4.689 1.00 93.50 87 SER A C 1
ATOM 741 O O . SER A 1 87 ? -0.877 8.009 -4.194 1.00 93.50 87 SER A O 1
ATOM 743 N N . LEU A 1 88 ? 1.189 7.142 -4.085 1.00 95.81 88 LEU A N 1
ATOM 744 C CA . LEU A 1 88 ? 1.513 7.691 -2.767 1.00 95.81 88 LEU A CA 1
ATOM 745 C C . LEU A 1 88 ? 1.369 9.216 -2.723 1.00 95.81 88 LEU A C 1
ATOM 747 O O . LEU A 1 88 ? 0.800 9.747 -1.770 1.00 95.81 88 LEU A O 1
ATOM 751 N N . ASP A 1 89 ? 1.800 9.933 -3.763 1.00 95.69 89 ASP A N 1
ATOM 752 C CA . ASP A 1 89 ? 1.619 11.386 -3.836 1.00 95.69 89 ASP A CA 1
ATOM 753 C C . ASP A 1 89 ? 0.144 11.807 -3.818 1.00 95.69 89 ASP A C 1
ATOM 755 O O . ASP A 1 89 ? -0.218 12.798 -3.170 1.00 95.69 89 ASP A O 1
ATOM 759 N N . ARG A 1 90 ? -0.733 11.054 -4.493 1.00 94.75 90 ARG A N 1
ATOM 760 C CA . ARG A 1 90 ? -2.181 11.304 -4.457 1.00 94.75 90 ARG A CA 1
ATOM 761 C C . ARG A 1 90 ? -2.764 11.013 -3.076 1.00 94.75 90 ARG A C 1
ATOM 763 O O . ARG A 1 90 ? -3.487 11.866 -2.555 1.00 94.75 90 ARG A O 1
ATOM 770 N N . VAL A 1 91 ? -2.403 9.888 -2.457 1.00 95.25 91 VAL A N 1
ATOM 771 C CA . VAL A 1 91 ? -2.857 9.524 -1.102 1.00 95.25 91 VAL A CA 1
ATOM 772 C C . VAL A 1 91 ? -2.426 10.574 -0.080 1.00 95.25 91 VAL A C 1
ATOM 774 O O . VAL A 1 91 ? -3.264 11.123 0.635 1.00 95.25 91 VAL A O 1
ATOM 777 N N . ILE A 1 92 ? -1.140 10.934 -0.052 1.00 96.25 92 ILE A N 1
ATOM 778 C CA . ILE A 1 92 ? -0.598 11.935 0.878 1.00 96.25 92 ILE A CA 1
ATOM 779 C C . ILE A 1 92 ? -1.296 13.287 0.683 1.00 96.25 92 ILE A C 1
ATOM 781 O O . ILE A 1 92 ? -1.610 13.966 1.663 1.00 96.25 92 ILE A O 1
ATOM 785 N N . ARG A 1 93 ? -1.589 13.689 -0.563 1.00 95.06 93 ARG A N 1
ATOM 786 C CA . ARG A 1 93 ? -2.350 14.917 -0.844 1.00 95.06 93 ARG A CA 1
ATOM 787 C C . ARG A 1 93 ? -3.769 14.848 -0.270 1.00 95.06 93 ARG A C 1
ATOM 789 O O . ARG A 1 93 ? -4.185 15.797 0.395 1.00 95.06 93 ARG A O 1
ATOM 796 N N . LYS A 1 94 ? -4.487 13.736 -0.473 1.00 93.31 94 LYS A N 1
ATOM 797 C CA . LYS A 1 94 ? -5.830 13.517 0.095 1.00 93.31 94 LYS A CA 1
ATOM 798 C C . LYS A 1 94 ? -5.802 13.572 1.629 1.00 93.31 94 LYS A C 1
ATOM 800 O O . LYS A 1 94 ? -6.643 14.241 2.226 1.00 93.31 94 LYS A O 1
ATOM 805 N N . ILE A 1 95 ? -4.810 12.945 2.266 1.00 94.06 95 ILE A N 1
ATOM 806 C CA . ILE A 1 95 ? -4.629 12.977 3.726 1.00 94.06 95 ILE A CA 1
ATOM 807 C C . ILE A 1 95 ? -4.366 14.408 4.215 1.00 94.06 95 ILE A C 1
ATOM 809 O O . ILE A 1 95 ? -5.044 14.876 5.126 1.00 94.06 95 ILE A O 1
ATOM 813 N N . LYS A 1 96 ? -3.456 15.152 3.568 1.00 93.94 96 LYS A N 1
ATOM 814 C CA . LYS A 1 96 ? -3.185 16.565 3.899 1.00 93.94 96 LYS A CA 1
ATOM 815 C C . LYS A 1 96 ? -4.446 17.430 3.821 1.00 93.94 96 LYS A C 1
ATOM 817 O O . LYS A 1 96 ? -4.642 18.294 4.669 1.00 93.94 96 LYS A O 1
ATOM 822 N N . MET A 1 97 ? -5.306 17.201 2.827 1.00 92.69 97 MET A N 1
ATOM 823 C CA . MET A 1 97 ? -6.584 17.912 2.715 1.00 92.69 97 MET A CA 1
ATOM 824 C C . MET A 1 97 ? -7.557 17.570 3.848 1.00 92.69 97 MET A C 1
ATOM 826 O O . MET A 1 97 ? -8.282 18.455 4.292 1.00 92.69 97 MET A O 1
ATOM 830 N N . LYS A 1 98 ? -7.578 16.316 4.317 1.00 91.69 98 LYS A N 1
ATOM 831 C CA . LYS A 1 98 ? -8.409 15.894 5.455 1.00 91.69 98 LYS A CA 1
ATOM 832 C C . LYS A 1 98 ? -7.908 16.483 6.778 1.00 91.69 98 LYS A C 1
ATOM 834 O O . LYS A 1 98 ? -8.716 17.020 7.522 1.00 91.69 98 LYS A O 1
ATOM 839 N N . ILE A 1 99 ? -6.593 16.487 7.018 1.00 90.62 99 ILE A N 1
ATOM 840 C CA . ILE A 1 99 ? -5.987 17.087 8.226 1.00 90.62 99 ILE A CA 1
ATOM 841 C C . ILE A 1 99 ? -6.332 18.578 8.344 1.00 90.62 99 ILE A C 1
ATOM 843 O O . ILE A 1 99 ? -6.659 19.053 9.421 1.00 90.62 99 ILE A O 1
ATOM 847 N N . LYS A 1 100 ? -6.333 19.324 7.229 1.00 86.62 100 LYS A N 1
ATOM 848 C CA . LYS A 1 100 ? -6.739 20.743 7.236 1.00 86.62 100 LYS A CA 1
ATOM 849 C C . LYS A 1 100 ? -8.177 20.973 7.721 1.00 86.62 100 LYS A C 1
ATOM 851 O O . LYS A 1 100 ? -8.496 22.090 8.105 1.00 86.62 100 LYS A O 1
ATOM 856 N N . LYS A 1 101 ? -9.046 19.960 7.644 1.00 83.56 101 LYS A N 1
ATOM 857 C CA . LYS A 1 101 ? -10.456 20.043 8.053 1.00 83.56 101 LYS A CA 1
ATOM 858 C C . LYS A 1 101 ? -10.695 19.559 9.485 1.00 83.56 101 LYS A C 1
ATOM 860 O O . LYS A 1 101 ? -11.707 19.921 10.070 1.00 83.56 101 LYS A O 1
ATOM 865 N N . SER A 1 102 ? -9.798 18.743 10.029 1.00 79.88 102 SER A N 1
ATOM 866 C CA . SER A 1 102 ? -9.875 18.202 11.387 1.00 79.88 102 SER A CA 1
ATOM 867 C C . SER A 1 102 ? -8.483 17.750 11.819 1.00 79.88 102 SER A C 1
ATOM 869 O O . SER A 1 102 ? -7.881 16.928 11.118 1.00 79.88 102 SER A O 1
ATOM 871 N N . ASP A 1 103 ? -7.987 18.238 12.957 1.00 75.75 103 ASP A N 1
ATOM 872 C CA . ASP A 1 103 ? -6.720 17.748 13.495 1.00 75.75 103 ASP A CA 1
ATOM 873 C C . ASP A 1 103 ? -6.891 16.297 13.959 1.00 75.75 103 ASP A C 1
ATOM 875 O O . ASP A 1 103 ? -7.726 15.984 14.807 1.00 75.75 103 ASP A O 1
ATOM 879 N N . ASN A 1 104 ? -6.169 15.386 13.311 1.00 83.88 104 ASN A N 1
ATOM 880 C CA . ASN A 1 104 ? -6.308 13.951 13.513 1.00 83.88 104 ASN A CA 1
ATOM 881 C C . ASN A 1 104 ? -4.912 13.326 13.573 1.00 83.88 104 ASN A C 1
ATOM 883 O O . ASN A 1 104 ? -4.216 13.208 12.559 1.00 83.88 104 ASN A O 1
ATOM 887 N N . ASN A 1 105 ? -4.520 12.909 14.778 1.00 86.31 105 ASN A N 1
ATOM 888 C CA . ASN A 1 105 ? -3.214 12.313 15.063 1.00 86.31 105 ASN A CA 1
ATOM 889 C C . ASN A 1 105 ? -2.934 11.063 14.215 1.00 86.31 105 ASN A C 1
ATOM 891 O O . ASN A 1 105 ? -1.810 10.886 13.748 1.00 86.31 105 ASN A O 1
ATOM 895 N N . GLY A 1 106 ? -3.956 10.246 13.936 1.00 88.81 106 GLY A N 1
ATOM 896 C CA . GLY A 1 106 ? -3.830 9.074 13.067 1.00 88.81 106 GLY A CA 1
ATOM 897 C C . GLY A 1 106 ? -3.501 9.455 11.622 1.00 88.81 106 GLY A C 1
ATOM 898 O O . GLY A 1 106 ? -2.564 8.926 11.029 1.00 88.81 106 GLY A O 1
ATOM 899 N N . LEU A 1 107 ? -4.190 10.457 11.068 1.00 90.75 107 LEU A N 1
ATOM 900 C CA . LEU A 1 107 ? -3.888 10.957 9.723 1.00 90.75 107 LEU A CA 1
ATOM 901 C C . LEU A 1 107 ? -2.500 11.606 9.639 1.00 90.75 107 LEU A C 1
ATOM 903 O O . LEU A 1 107 ? -1.823 11.493 8.613 1.00 90.75 107 LEU A O 1
ATOM 907 N N . ASN A 1 108 ? -2.059 12.284 10.703 1.00 92.69 108 ASN A N 1
ATOM 908 C CA . ASN A 1 108 ? -0.704 12.826 10.778 1.00 92.69 108 ASN A CA 1
ATOM 909 C C . ASN A 1 108 ? 0.353 11.716 10.764 1.00 92.69 108 ASN A C 1
ATOM 911 O O . ASN A 1 108 ? 1.325 11.840 10.013 1.00 92.69 108 ASN A O 1
ATOM 915 N N . PHE A 1 109 ? 0.139 10.636 11.518 1.00 94.25 109 PHE A N 1
ATOM 916 C CA . PHE A 1 109 ? 0.992 9.449 11.490 1.00 94.25 109 PHE A CA 1
ATOM 917 C C . PHE A 1 109 ? 1.066 8.843 10.081 1.00 94.25 109 PHE A C 1
ATOM 919 O O . PHE A 1 109 ? 2.157 8.728 9.521 1.00 94.25 109 PHE A O 1
ATOM 926 N N . GLU A 1 110 ? -0.083 8.563 9.454 1.00 95.31 110 GLU A N 1
ATOM 927 C CA . GLU A 1 110 ? -0.123 7.985 8.104 1.00 95.31 110 GLU A CA 1
ATOM 928 C C . GLU A 1 110 ? 0.619 8.857 7.081 1.00 95.31 110 GLU A C 1
ATOM 930 O O . GLU A 1 110 ? 1.406 8.358 6.277 1.00 95.31 110 GLU A O 1
ATOM 935 N N . LYS A 1 111 ? 0.415 10.180 7.123 1.00 96.25 111 LYS A N 1
ATOM 936 C CA . LYS A 1 111 ? 1.103 11.139 6.244 1.00 96.25 111 LYS A CA 1
ATOM 937 C C . LYS A 1 111 ? 2.625 11.032 6.362 1.00 96.25 111 LYS A C 1
ATOM 939 O O . LYS A 1 111 ? 3.314 11.115 5.344 1.00 96.25 111 LYS A O 1
ATOM 944 N N . VAL A 1 112 ? 3.143 10.920 7.585 1.00 96.69 112 VAL A N 1
ATOM 945 C CA . VAL A 1 112 ? 4.587 10.847 7.850 1.00 96.69 112 VAL A CA 1
ATOM 946 C C . VAL A 1 112 ? 5.151 9.527 7.340 1.00 96.69 112 VAL A C 1
ATOM 948 O O . VAL A 1 112 ? 6.106 9.538 6.565 1.00 96.69 112 VAL A O 1
ATOM 951 N N . GLU A 1 113 ? 4.534 8.406 7.701 1.00 97.75 113 GLU A N 1
ATOM 952 C CA . GLU A 1 113 ? 5.023 7.077 7.328 1.00 97.75 113 GLU A CA 1
ATOM 953 C C . GLU A 1 113 ? 4.941 6.822 5.817 1.00 97.75 113 GLU A C 1
ATOM 955 O O . GLU A 1 113 ? 5.902 6.339 5.218 1.00 97.75 113 GLU A O 1
ATOM 960 N N . LEU A 1 114 ? 3.856 7.237 5.153 1.00 97.81 114 LEU A N 1
ATOM 961 C CA . LEU A 1 114 ? 3.763 7.161 3.690 1.00 97.81 114 LEU A CA 1
ATOM 962 C C . LEU A 1 114 ? 4.781 8.084 3.002 1.00 97.81 114 LEU A C 1
ATOM 964 O O . LEU A 1 114 ? 5.282 7.764 1.923 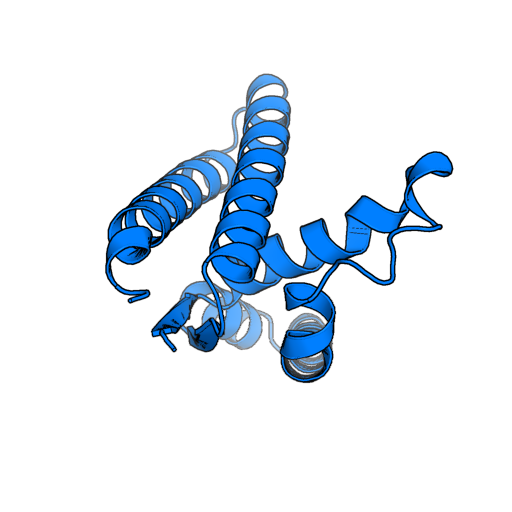1.00 97.81 114 LEU A O 1
ATOM 968 N N . GLY A 1 115 ? 5.117 9.219 3.624 1.00 97.56 115 GLY A N 1
ATOM 969 C CA . GLY A 1 115 ? 6.183 10.106 3.162 1.00 97.56 115 GLY A CA 1
ATOM 970 C C . GLY A 1 115 ? 7.561 9.443 3.217 1.00 97.56 115 GLY A C 1
ATOM 971 O O . GLY A 1 115 ? 8.301 9.503 2.234 1.00 97.56 115 GLY A O 1
ATOM 972 N N . LYS A 1 116 ? 7.880 8.760 4.324 1.00 97.69 116 LYS A N 1
ATOM 973 C CA . LYS A 1 116 ? 9.117 7.972 4.464 1.00 97.69 116 LYS A CA 1
ATOM 974 C C . LYS A 1 116 ? 9.178 6.851 3.429 1.00 97.69 116 LYS A C 1
ATOM 976 O O . LYS A 1 116 ? 10.174 6.732 2.720 1.00 97.69 116 LYS A O 1
ATOM 981 N N . LEU A 1 117 ? 8.089 6.094 3.277 1.00 97.19 117 LEU A N 1
ATOM 982 C CA . LEU A 1 117 ? 7.983 5.044 2.265 1.00 97.19 117 LEU A CA 1
ATOM 983 C C . LEU A 1 117 ? 8.254 5.591 0.858 1.00 97.19 117 LEU A C 1
ATOM 985 O O . LEU A 1 117 ? 9.051 5.021 0.116 1.00 97.19 117 LEU A O 1
ATOM 989 N N . LYS A 1 118 ? 7.638 6.723 0.496 1.00 97.00 118 LYS A N 1
ATOM 990 C CA . LYS A 1 118 ? 7.875 7.367 -0.801 1.00 97.00 118 LYS A CA 1
ATOM 991 C C . LYS A 1 118 ? 9.359 7.687 -1.009 1.00 97.00 118 LYS A C 1
ATOM 993 O O . LYS A 1 118 ? 9.873 7.422 -2.092 1.00 97.00 118 LYS A O 1
ATOM 998 N N . ILE A 1 119 ? 10.030 8.272 -0.015 1.00 96.62 119 ILE A N 1
ATOM 999 C CA . ILE A 1 119 ? 11.459 8.616 -0.109 1.00 96.62 119 ILE A CA 1
ATOM 1000 C C . ILE A 1 119 ? 12.294 7.354 -0.349 1.00 96.62 119 ILE A C 1
ATOM 1002 O O . ILE A 1 119 ? 13.110 7.336 -1.269 1.00 96.62 119 ILE A O 1
ATOM 1006 N N . ASN A 1 120 ? 12.025 6.278 0.394 1.00 95.19 120 ASN A N 1
ATOM 1007 C CA . ASN A 1 120 ? 12.719 5.003 0.216 1.00 95.19 120 ASN A CA 1
ATOM 1008 C C . ASN A 1 120 ? 12.536 4.455 -1.208 1.00 95.19 120 ASN A C 1
ATOM 1010 O O . ASN A 1 120 ? 13.513 4.107 -1.864 1.00 95.19 120 ASN A O 1
ATOM 1014 N N . LEU A 1 121 ? 11.305 4.464 -1.730 1.00 94.12 121 LEU A N 1
ATOM 1015 C CA . LEU A 1 121 ? 11.024 4.022 -3.099 1.00 94.12 121 LEU A CA 1
ATOM 1016 C C . LEU A 1 121 ? 11.695 4.908 -4.160 1.00 94.12 121 LEU A C 1
ATOM 1018 O O . LEU A 1 121 ? 12.117 4.405 -5.197 1.00 94.12 121 LEU A O 1
ATOM 1022 N N . VAL A 1 122 ? 11.809 6.221 -3.932 1.00 94.06 122 VAL A N 1
ATOM 1023 C CA . VAL A 1 122 ? 12.537 7.125 -4.840 1.00 94.06 122 VAL A CA 1
ATOM 1024 C C . VAL A 1 122 ? 14.023 6.772 -4.885 1.00 94.06 122 VAL A C 1
ATOM 1026 O O . VAL A 1 122 ? 14.593 6.752 -5.975 1.00 94.06 122 VAL A O 1
ATOM 1029 N N . ASN A 1 123 ? 14.628 6.451 -3.741 1.00 92.44 123 ASN A N 1
ATOM 1030 C CA . ASN A 1 123 ? 16.042 6.081 -3.665 1.00 92.44 123 ASN A CA 1
ATOM 1031 C C . ASN A 1 123 ? 16.333 4.767 -4.407 1.00 92.44 123 ASN A C 1
ATOM 1033 O O . ASN A 1 123 ? 17.352 4.665 -5.084 1.00 92.44 123 ASN A O 1
ATOM 1037 N N . CYS A 1 124 ? 15.393 3.817 -4.393 1.00 88.94 124 CYS A N 1
ATOM 1038 C CA . CYS A 1 124 ? 15.518 2.551 -5.120 1.00 88.94 124 CYS A CA 1
ATOM 1039 C C . CYS A 1 124 ? 15.409 2.671 -6.652 1.00 88.94 124 CYS A C 1
ATOM 1041 O O . CYS A 1 124 ? 15.539 1.679 -7.370 1.00 88.94 124 CYS A O 1
ATOM 1043 N N . LYS A 1 125 ? 15.154 3.863 -7.213 1.00 85.88 125 LYS A N 1
ATOM 1044 C CA . LYS A 1 125 ? 15.069 4.039 -8.677 1.00 85.88 125 LYS A CA 1
ATOM 1045 C C . LYS A 1 1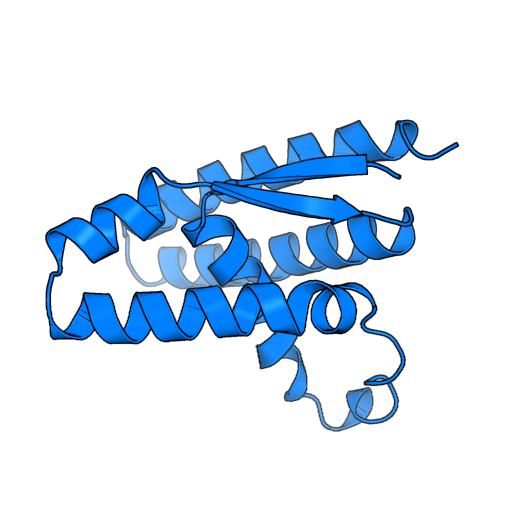25 ? 16.362 3.674 -9.401 1.00 85.88 125 LYS A C 1
ATOM 1047 O O . LYS A 1 125 ? 16.301 3.255 -10.560 1.00 85.88 125 LYS A O 1
ATOM 1052 N N . ASN A 1 126 ? 17.496 3.843 -8.729 1.00 81.56 126 ASN A N 1
ATOM 1053 C CA . ASN A 1 126 ? 18.815 3.546 -9.278 1.00 81.56 126 ASN A CA 1
ATOM 1054 C C . ASN A 1 126 ? 19.103 2.036 -9.334 1.00 81.56 126 ASN A C 1
ATOM 1056 O O . ASN A 1 126 ? 19.975 1.626 -10.089 1.00 81.56 126 ASN A O 1
ATOM 1060 N N . ASP A 1 127 ? 18.321 1.21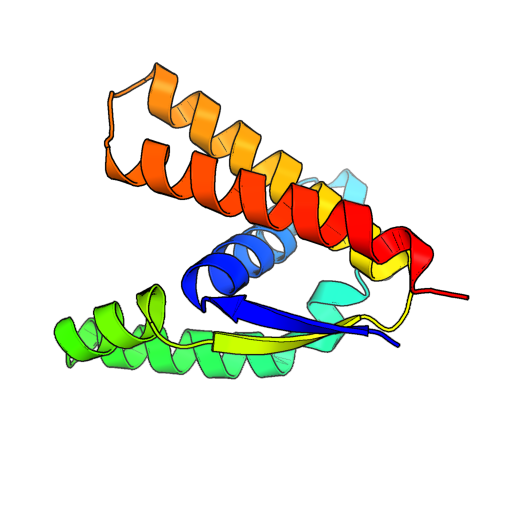4 -8.626 1.00 82.62 127 ASP A N 1
ATOM 1061 C CA . ASP A 1 127 ? 18.529 -0.240 -8.526 1.00 82.62 127 ASP A CA 1
ATOM 1062 C C . ASP A 1 127 ? 17.960 -1.011 -9.731 1.00 82.62 127 ASP A C 1
ATOM 1064 O O . ASP A 1 127 ? 18.137 -2.221 -9.875 1.00 82.62 127 ASP A O 1
ATOM 1068 N N . PHE A 1 128 ? 17.254 -0.314 -10.621 1.00 73.00 128 PHE A N 1
ATOM 1069 C CA . PHE A 1 128 ? 16.838 -0.846 -11.911 1.00 73.00 128 PHE A CA 1
ATOM 1070 C C . PHE A 1 128 ? 17.901 -0.483 -12.953 1.00 73.00 128 PHE A C 1
ATOM 1072 O O . PHE A 1 128 ? 17.925 0.649 -13.444 1.00 73.00 128 PHE A O 1
ATOM 1079 N N . ILE A 1 129 ? 18.777 -1.434 -13.273 1.00 58.81 129 ILE A N 1
ATOM 1080 C CA . ILE A 1 129 ? 19.667 -1.363 -14.442 1.00 58.81 129 ILE A CA 1
ATOM 1081 C C . ILE A 1 129 ? 18.830 -1.604 -15.698 1.00 58.81 129 ILE A C 1
ATOM 1083 O O . ILE A 1 129 ? 18.073 -2.603 -15.708 1.00 58.81 129 ILE A O 1
#

Foldseek 3Di:
DDKDKDQQLLVLLLLVLLVVVCPPPVCVVVPVPQPQNVVCVVVNVVSVVVLVVCVVPPPVVNVCSRGPDIDMDDDPDLSNLVSSLVSLVVSLVVLVVVCVVPPDPVSVVVNVVSVVVSVVSVVCSVVGD

Radius of gyration: 15.25 Å; chains: 1; bounding box: 36×33×40 Å

pLDDT: mean 88.18, std 13.91, range [45.34, 98.06]

Secondary structure (DSSP, 8-state):
-EEEEEEHHHHHHHHHHHHHGGG-TTSGGGGGG-HHHHHHHHHHHHHHHHHHHHHHH-HHHHHHHHHT-EEEEEE-SHHHHHHHHHHHHHHHHHHHHHHTTS--HHHHHHHHHHHHHHHHHHHGGGG--